Protein AF-A0A944BRZ8-F1 (afdb_monomer_lite)

Secondary structure (DSSP, 8-state):
-HHHHHHHHHHHHT--HHHHHHHHHHHHHHHHHH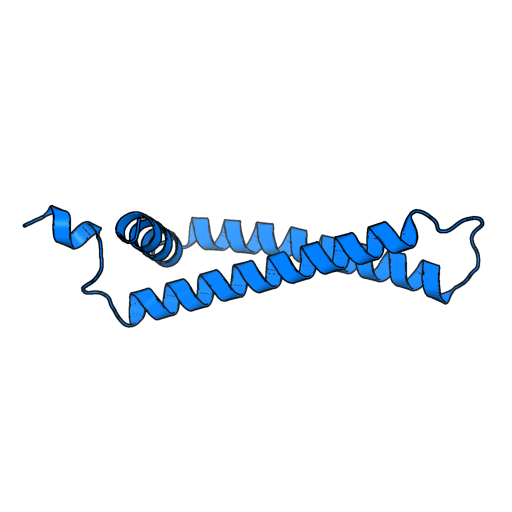HHHHHHHHHHHHH--SS--TTHHHHHHHHHHHHHHHHHHHHHHHHHHHHHHH-GGG-HHHHTT-

Foldseek 3Di:
DVLVVLQVLVCLLPDDPVRVVVVVVVLVVLQVQLVVLLVVLVCCVVVVPDPDCPVSVVSNVVSVVSNVVSVVVVVSSVVSNVVCVVCVVSPPVVVVVD

pLDDT: mean 82.57, std 12.22, range [41.5, 96.25]

Sequence (98 aa):
MITIITKIIFAIAKMSKRASAIFVSVLTVFFLGALSMILVSTLYLTNGKTGNPSYVIPLFITGLILFFLVIFSVGCTTIASNYVKKNPEKDPNQTEKK

Radius of gyration: 19.64 Å; chains: 1; bounding box: 51×26×52 Å

Structure (mmCIF, N/CA/C/O backbone):
data_AF-A0A944BRZ8-F1
#
_entry.id   AF-A0A944BRZ8-F1
#
loop_
_atom_site.group_PDB
_atom_site.id
_atom_site.type_symbol
_atom_site.label_atom_id
_atom_site.label_alt_id
_atom_site.label_comp_id
_atom_site.label_asym_id
_atom_site.label_entity_id
_atom_site.label_seq_id
_atom_site.pdbx_PDB_ins_code
_atom_site.Cartn_x
_atom_site.Cartn_y
_atom_site.Cartn_z
_atom_site.occupancy
_atom_site.B_iso_or_equiv
_atom_site.auth_seq_id
_atom_site.auth_comp_id
_atom_site.auth_asym_id
_atom_site.auth_atom_id
_atom_site.pdbx_PDB_model_num
ATOM 1 N N . MET A 1 1 ? -22.265 15.419 6.135 1.00 50.41 1 MET A N 1
ATOM 2 C CA . MET A 1 1 ? -20.939 15.062 5.572 1.00 50.41 1 MET A CA 1
ATOM 3 C C . MET A 1 1 ? -19.947 14.650 6.664 1.00 50.41 1 MET A C 1
ATOM 5 O O . MET A 1 1 ? -19.428 13.545 6.587 1.00 50.41 1 MET A O 1
ATOM 9 N N . ILE A 1 2 ? -19.761 15.460 7.720 1.00 59.78 2 ILE A N 1
ATOM 10 C CA . ILE A 1 2 ? -18.843 15.172 8.848 1.00 59.78 2 ILE A CA 1
ATOM 11 C C . ILE A 1 2 ? -19.141 13.816 9.520 1.00 59.78 2 ILE A C 1
ATOM 13 O O . ILE A 1 2 ? -18.228 13.026 9.726 1.00 59.78 2 ILE A O 1
ATOM 17 N N . THR A 1 3 ? -20.415 13.478 9.740 1.00 68.75 3 THR A N 1
ATOM 18 C CA . THR A 1 3 ? -20.841 12.232 10.409 1.00 68.75 3 THR A CA 1
ATOM 19 C C . THR A 1 3 ? -20.446 10.950 9.665 1.00 68.75 3 THR A C 1
ATOM 21 O O . THR A 1 3 ? -20.189 9.925 10.290 1.00 68.75 3 THR A O 1
ATOM 24 N N . ILE A 1 4 ? -20.376 10.991 8.328 1.00 76.75 4 ILE A N 1
ATOM 25 C CA . ILE A 1 4 ? -20.049 9.817 7.500 1.00 76.75 4 ILE A CA 1
ATOM 26 C C . ILE A 1 4 ? -18.553 9.512 7.597 1.00 76.75 4 ILE A C 1
ATOM 28 O O . ILE A 1 4 ? -18.167 8.363 7.793 1.00 76.75 4 ILE A O 1
ATOM 32 N N . ILE A 1 5 ? -17.716 10.551 7.538 1.00 77.25 5 ILE A N 1
ATOM 33 C CA . ILE A 1 5 ? -16.260 10.426 7.667 1.00 77.25 5 ILE A CA 1
ATOM 34 C C . ILE A 1 5 ? -15.907 9.846 9.043 1.00 77.25 5 ILE A C 1
ATOM 36 O O . ILE A 1 5 ? -15.110 8.914 9.133 1.00 77.25 5 ILE A O 1
ATOM 40 N N . THR A 1 6 ? -16.553 10.321 10.112 1.00 75.56 6 THR A N 1
ATOM 41 C CA . THR A 1 6 ? -16.348 9.786 11.467 1.00 75.56 6 THR A CA 1
ATOM 42 C C . THR A 1 6 ? -16.773 8.317 11.571 1.00 75.56 6 THR A C 1
ATOM 44 O O . THR A 1 6 ? -16.025 7.517 12.130 1.00 75.56 6 THR A O 1
ATOM 47 N N . LYS A 1 7 ? -17.912 7.922 10.975 1.00 77.50 7 LYS A N 1
ATOM 48 C CA . LYS A 1 7 ? -18.342 6.510 10.917 1.00 77.50 7 LYS A CA 1
ATOM 49 C C . LYS A 1 7 ? -17.302 5.624 10.213 1.00 77.50 7 LYS A C 1
ATOM 51 O O . LYS A 1 7 ? -16.983 4.555 10.728 1.00 77.50 7 LYS A O 1
ATOM 56 N N . ILE A 1 8 ? -16.718 6.082 9.103 1.00 80.56 8 ILE A N 1
ATOM 57 C CA . ILE A 1 8 ? -15.672 5.344 8.371 1.00 80.56 8 ILE A CA 1
ATOM 58 C C . ILE A 1 8 ? -14.394 5.206 9.214 1.00 80.56 8 ILE A C 1
ATOM 60 O O . ILE A 1 8 ? -13.858 4.107 9.332 1.00 80.56 8 ILE A O 1
ATOM 64 N N . ILE A 1 9 ? -13.932 6.285 9.853 1.00 80.31 9 ILE A N 1
ATOM 65 C CA . ILE A 1 9 ? -12.732 6.271 10.711 1.00 80.31 9 ILE A CA 1
ATOM 66 C C . ILE A 1 9 ? -12.891 5.273 11.866 1.00 80.31 9 ILE A C 1
ATOM 68 O O . ILE A 1 9 ? -11.995 4.466 12.118 1.00 80.31 9 ILE A O 1
ATOM 72 N N . PHE A 1 10 ? -14.043 5.291 12.544 1.00 79.19 10 PHE A N 1
ATOM 73 C CA . PHE A 1 10 ? -14.331 4.351 13.627 1.00 79.19 10 PHE A CA 1
ATOM 74 C C . PHE A 1 10 ? -14.478 2.908 13.136 1.00 79.19 10 PHE A C 1
ATOM 76 O O . PHE A 1 10 ? -14.016 1.998 13.822 1.00 79.19 10 PHE A O 1
ATOM 83 N N . ALA A 1 11 ? -15.055 2.686 11.953 1.00 79.25 11 ALA A N 1
ATOM 84 C CA . ALA A 1 11 ? -15.149 1.356 11.353 1.00 79.25 11 ALA A CA 1
ATOM 85 C C . ALA A 1 11 ? -13.765 0.772 11.015 1.00 79.25 11 ALA A C 1
ATOM 87 O O . ALA A 1 11 ? -13.506 -0.393 11.312 1.00 79.25 11 ALA A O 1
ATOM 88 N N . ILE A 1 12 ? -12.861 1.587 10.458 1.00 77.69 12 ILE A N 1
ATOM 89 C CA . ILE A 1 12 ? -11.477 1.187 10.157 1.00 77.69 12 ILE A CA 1
ATOM 90 C C . ILE A 1 12 ? -10.721 0.862 11.452 1.00 77.69 12 ILE A C 1
ATOM 92 O O . ILE A 1 12 ? -10.069 -0.175 11.544 1.00 77.69 12 ILE A O 1
ATOM 96 N N . ALA A 1 13 ? -10.835 1.708 12.478 1.00 77.50 13 ALA A N 1
ATOM 97 C CA . ALA A 1 13 ? -10.137 1.504 13.748 1.00 77.50 13 ALA A CA 1
ATOM 98 C C . ALA A 1 13 ? -10.676 0.313 14.561 1.00 77.50 13 ALA A C 1
ATOM 100 O O . ALA A 1 13 ? -9.924 -0.323 15.298 1.00 77.50 13 ALA A O 1
ATOM 101 N N . LYS A 1 14 ? -11.973 0.001 14.441 1.00 79.12 14 LYS A N 1
ATOM 102 C CA . LYS A 1 14 ? -12.618 -1.141 15.110 1.00 79.12 14 LYS A CA 1
ATOM 103 C C . LYS A 1 14 ? -12.654 -2.407 14.248 1.00 79.12 14 LYS A C 1
ATOM 105 O O . LYS A 1 14 ? -13.450 -3.307 14.523 1.00 79.12 14 LYS A O 1
ATOM 110 N N . MET A 1 15 ? -11.803 -2.511 13.224 1.00 79.88 15 MET A N 1
ATOM 111 C CA . MET A 1 15 ? -11.697 -3.742 12.440 1.00 79.88 15 MET A CA 1
ATOM 112 C C . MET A 1 15 ? -11.365 -4.942 13.336 1.00 79.88 15 MET A C 1
ATOM 114 O O . MET A 1 15 ? -10.538 -4.867 14.246 1.00 79.88 15 MET A O 1
ATOM 118 N N . SER A 1 16 ? -11.985 -6.090 13.050 1.00 83.19 16 SER A N 1
ATOM 119 C CA . SER A 1 16 ? -11.642 -7.335 13.738 1.00 83.19 16 SER A CA 1
ATOM 120 C C . SER A 1 16 ? -10.191 -7.734 13.442 1.00 83.19 16 SER A C 1
ATOM 122 O O . SER A 1 16 ? -9.673 -7.466 12.358 1.00 83.19 16 SER A O 1
ATOM 124 N N . LYS A 1 17 ? -9.538 -8.450 14.370 1.00 79.19 17 LYS A N 1
ATOM 125 C CA . LYS A 1 17 ? -8.160 -8.949 14.172 1.00 79.19 17 LYS A CA 1
ATOM 126 C C . LYS A 1 17 ? -8.013 -9.764 12.879 1.00 79.19 17 LYS A C 1
ATOM 128 O O . LYS A 1 17 ? -6.993 -9.669 12.208 1.00 79.19 17 LYS A O 1
ATOM 133 N N . ARG A 1 18 ? -9.051 -10.527 12.509 1.00 83.25 18 ARG A N 1
ATOM 134 C CA . ARG A 1 18 ? -9.097 -11.299 11.256 1.00 83.25 18 ARG A CA 1
ATOM 135 C C . ARG A 1 18 ? -9.158 -10.385 10.028 1.00 83.25 18 ARG A C 1
ATOM 137 O O . ARG A 1 18 ? -8.394 -10.589 9.095 1.00 83.25 18 ARG A O 1
ATOM 144 N N . ALA A 1 19 ? -10.019 -9.366 10.043 1.00 83.81 19 ALA A N 1
ATOM 145 C CA . ALA A 1 19 ? -10.133 -8.406 8.944 1.00 83.81 19 ALA A CA 1
ATOM 146 C C . ALA A 1 19 ? -8.855 -7.568 8.774 1.00 83.81 19 ALA A C 1
ATOM 148 O O . ALA A 1 19 ? -8.400 -7.368 7.652 1.00 83.81 19 ALA A O 1
ATOM 149 N N . SER A 1 20 ? -8.235 -7.155 9.884 1.00 85.38 20 SER A N 1
ATOM 150 C CA . SER A 1 20 ? -6.948 -6.455 9.875 1.00 85.38 20 SER A CA 1
ATOM 151 C C . SER A 1 20 ? -5.831 -7.321 9.283 1.00 85.38 20 SER A C 1
ATOM 153 O O . SER A 1 20 ? -5.084 -6.838 8.437 1.00 85.38 20 SER A O 1
ATOM 155 N N . ALA A 1 21 ? -5.758 -8.608 9.643 1.00 84.75 21 ALA A N 1
ATOM 156 C CA . ALA A 1 21 ? -4.782 -9.529 9.062 1.00 84.75 21 ALA A CA 1
ATOM 157 C C . ALA A 1 21 ? -4.962 -9.671 7.542 1.00 84.75 21 ALA A C 1
ATOM 159 O O . ALA A 1 21 ? -3.994 -9.524 6.805 1.00 84.75 21 ALA A O 1
ATOM 160 N N . ILE A 1 22 ? -6.199 -9.871 7.070 1.00 90.00 22 ILE A N 1
ATOM 161 C CA . ILE A 1 22 ? -6.505 -9.954 5.632 1.00 90.00 22 ILE A CA 1
ATOM 162 C C . ILE A 1 22 ? -6.110 -8.655 4.918 1.00 90.00 22 ILE A C 1
ATOM 164 O O . ILE A 1 22 ? -5.456 -8.706 3.880 1.00 90.00 22 ILE A O 1
ATOM 168 N N . PHE A 1 23 ? -6.458 -7.497 5.485 1.00 88.25 23 PHE A N 1
ATOM 169 C CA . PHE A 1 23 ? -6.099 -6.195 4.924 1.00 88.25 23 PHE A CA 1
ATOM 170 C C . PHE A 1 23 ? -4.582 -6.033 4.787 1.00 88.25 23 PHE A C 1
ATOM 172 O O . PHE A 1 23 ? -4.102 -5.669 3.716 1.00 88.25 23 PHE A O 1
ATOM 179 N N . VAL A 1 24 ? -3.820 -6.366 5.834 1.00 89.69 24 VAL A N 1
ATOM 180 C CA . VAL A 1 24 ? -2.351 -6.310 5.813 1.00 89.69 24 VAL A CA 1
ATOM 181 C C . VAL A 1 24 ? -1.771 -7.298 4.800 1.00 89.69 24 VAL A C 1
ATOM 183 O O . VAL A 1 24 ? -0.853 -6.934 4.066 1.00 89.69 24 VAL A O 1
ATOM 186 N N . SER A 1 25 ? -2.309 -8.516 4.697 1.00 91.62 25 SER A N 1
ATOM 187 C CA . SER A 1 25 ? -1.870 -9.495 3.694 1.00 91.62 25 SER A CA 1
ATOM 188 C C . SER A 1 25 ? -2.085 -8.981 2.270 1.00 91.62 25 SER A C 1
ATOM 190 O O . SER A 1 25 ? -1.162 -9.035 1.460 1.00 91.62 25 SER A O 1
ATOM 192 N N . VAL A 1 26 ? -3.260 -8.419 1.978 1.00 92.31 26 VAL A N 1
ATOM 193 C CA . VAL A 1 26 ? -3.560 -7.805 0.676 1.00 92.31 26 VAL A CA 1
ATOM 194 C C . VAL A 1 26 ? -2.608 -6.638 0.398 1.00 92.31 26 VAL A C 1
ATOM 196 O O . VAL A 1 26 ? -2.003 -6.583 -0.672 1.00 92.31 26 VAL A O 1
ATOM 199 N N . LEU A 1 27 ? -2.398 -5.751 1.375 1.00 92.12 27 LEU A N 1
ATOM 200 C CA . LEU A 1 27 ? -1.449 -4.641 1.256 1.00 92.12 27 LEU A CA 1
ATOM 201 C C . LEU A 1 27 ? -0.021 -5.120 0.975 1.00 92.12 27 LEU A C 1
ATOM 203 O O . LEU A 1 27 ? 0.685 -4.507 0.181 1.00 92.12 27 LEU A O 1
ATOM 207 N N . THR A 1 28 ? 0.394 -6.221 1.600 1.00 92.81 28 THR A N 1
ATOM 208 C CA . THR A 1 28 ? 1.727 -6.809 1.415 1.00 92.81 28 THR A CA 1
ATOM 209 C C . THR A 1 28 ? 1.917 -7.319 -0.011 1.00 92.81 28 THR A C 1
ATOM 211 O O . THR A 1 28 ? 2.969 -7.097 -0.606 1.00 92.81 28 THR A O 1
ATOM 214 N N . VAL A 1 29 ? 0.895 -7.949 -0.597 1.00 94.31 29 VAL A N 1
ATOM 215 C CA . VAL A 1 29 ? 0.935 -8.385 -2.002 1.00 94.31 29 VAL A CA 1
ATOM 216 C C . VAL A 1 29 ? 1.082 -7.183 -2.936 1.00 94.31 29 VAL A C 1
ATOM 218 O O . VAL A 1 29 ? 1.943 -7.194 -3.815 1.00 94.31 29 VAL A O 1
ATOM 221 N N . PHE A 1 30 ? 0.310 -6.115 -2.713 1.00 94.06 30 PHE A N 1
ATOM 222 C CA . PHE A 1 30 ? 0.441 -4.876 -3.487 1.00 94.06 30 PHE A CA 1
ATOM 223 C C . PHE A 1 30 ? 1.813 -4.218 -3.310 1.00 94.06 30 PHE A C 1
ATOM 225 O O . PHE A 1 30 ? 2.410 -3.774 -4.287 1.00 94.06 30 PHE A O 1
ATOM 232 N N . PHE A 1 31 ? 2.350 -4.208 -2.090 1.00 93.69 31 PHE A N 1
ATOM 233 C CA . PHE A 1 31 ? 3.679 -3.682 -1.791 1.00 93.69 31 PHE A CA 1
ATOM 234 C C . PHE A 1 31 ? 4.781 -4.423 -2.557 1.00 93.69 31 PHE A C 1
ATOM 236 O O . PHE A 1 31 ? 5.606 -3.799 -3.223 1.00 93.69 31 PHE A O 1
ATOM 243 N N . LEU A 1 32 ? 4.771 -5.756 -2.506 1.00 96.25 32 LEU A N 1
ATOM 244 C CA . LEU A 1 32 ? 5.735 -6.589 -3.228 1.00 96.25 32 LEU A CA 1
ATOM 245 C C . LEU A 1 32 ? 5.583 -6.448 -4.746 1.00 96.25 32 LEU A C 1
ATOM 247 O O . LEU A 1 32 ? 6.587 -6.398 -5.458 1.00 96.25 32 LEU A O 1
ATOM 251 N N . GLY A 1 33 ? 4.349 -6.332 -5.242 1.00 94.25 33 GLY A N 1
ATOM 252 C CA . GLY A 1 33 ? 4.068 -6.061 -6.651 1.00 94.25 33 GLY A CA 1
ATOM 253 C C . GLY A 1 33 ? 4.625 -4.710 -7.106 1.00 94.25 33 GLY A C 1
ATOM 254 O O . GLY A 1 33 ? 5.328 -4.652 -8.114 1.00 94.25 33 GLY A O 1
ATOM 255 N N . ALA A 1 34 ? 4.394 -3.644 -6.333 1.00 93.75 34 ALA A N 1
ATOM 256 C CA . ALA A 1 34 ? 4.952 -2.318 -6.598 1.00 93.75 34 ALA A CA 1
ATOM 257 C C . ALA A 1 34 ? 6.482 -2.335 -6.625 1.00 93.75 34 ALA A C 1
ATOM 259 O O . ALA A 1 34 ? 7.084 -1.834 -7.574 1.00 93.75 34 ALA A O 1
ATOM 260 N N . LEU A 1 35 ? 7.112 -2.948 -5.618 1.00 95.06 35 LEU A N 1
ATOM 261 C CA . LEU A 1 35 ? 8.568 -3.077 -5.563 1.00 95.06 35 LEU A CA 1
ATOM 262 C C . LEU A 1 35 ? 9.114 -3.853 -6.759 1.00 95.06 35 LEU A C 1
ATOM 264 O O . LEU A 1 35 ? 10.122 -3.452 -7.332 1.00 95.06 35 LEU A O 1
ATOM 268 N N . SER A 1 36 ? 8.434 -4.925 -7.165 1.00 94.88 36 SER A N 1
ATOM 269 C CA . SER A 1 36 ? 8.829 -5.725 -8.325 1.00 94.88 36 SER A CA 1
ATOM 270 C C . SER A 1 36 ? 8.741 -4.913 -9.620 1.00 94.88 36 SER A C 1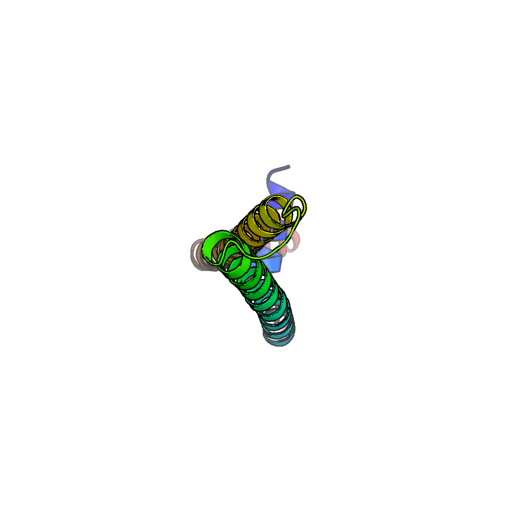
ATOM 272 O O . SER A 1 36 ? 9.681 -4.933 -10.409 1.00 94.88 36 SER A O 1
ATOM 274 N N . MET A 1 37 ? 7.667 -4.139 -9.820 1.00 93.38 37 MET A N 1
ATOM 275 C CA . MET A 1 37 ? 7.531 -3.235 -10.973 1.00 93.38 37 MET A CA 1
ATOM 276 C C . MET A 1 37 ? 8.630 -2.168 -10.994 1.00 93.38 37 MET A C 1
ATOM 278 O O . MET A 1 37 ? 9.269 -1.968 -12.025 1.00 93.38 37 MET A O 1
ATOM 282 N N . ILE A 1 38 ? 8.893 -1.526 -9.851 1.00 93.94 38 ILE A N 1
ATOM 283 C CA . ILE A 1 38 ? 9.958 -0.524 -9.708 1.00 93.94 38 ILE A CA 1
ATOM 284 C C . ILE A 1 38 ? 11.319 -1.148 -10.029 1.00 93.94 38 ILE A C 1
ATOM 286 O O . ILE A 1 38 ? 12.085 -0.577 -10.806 1.00 93.94 38 ILE A O 1
ATOM 290 N N . LEU A 1 39 ? 11.619 -2.319 -9.463 1.00 92.62 39 LEU A N 1
ATOM 291 C CA . LEU A 1 39 ? 12.900 -2.997 -9.637 1.00 92.62 39 LEU A CA 1
ATOM 292 C C . LEU A 1 39 ? 13.122 -3.400 -11.095 1.00 92.62 3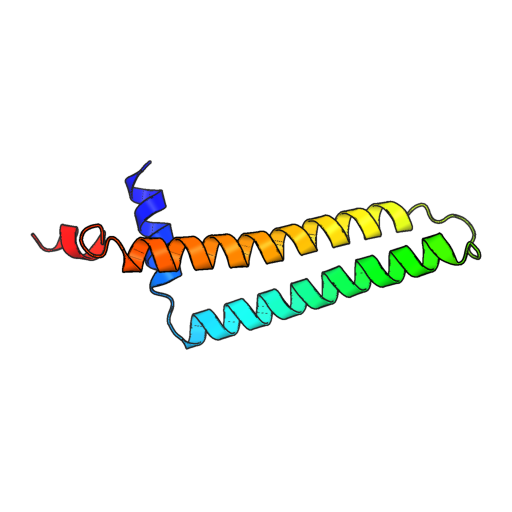9 LEU A C 1
ATOM 294 O O . LEU A 1 39 ? 14.163 -3.076 -11.661 1.00 92.62 39 LEU A O 1
ATOM 298 N N . VAL A 1 40 ? 12.133 -4.049 -11.716 1.00 90.00 40 VAL A N 1
ATOM 299 C CA . VAL A 1 40 ? 12.193 -4.453 -13.126 1.00 90.00 40 VAL A CA 1
ATOM 300 C C . VAL A 1 40 ? 12.391 -3.226 -14.010 1.00 90.00 40 VAL A C 1
ATOM 302 O O . VAL A 1 40 ? 13.339 -3.195 -14.793 1.00 90.00 40 VAL A O 1
ATOM 305 N N . SER A 1 41 ? 11.583 -2.176 -13.838 1.00 89.44 41 SER A N 1
ATOM 306 C CA . SER A 1 41 ? 11.759 -0.942 -14.605 1.00 89.44 41 SER A CA 1
ATOM 307 C C . SER A 1 41 ? 13.139 -0.323 -14.426 1.00 89.44 41 SER A C 1
ATOM 309 O O . SER A 1 41 ? 13.755 0.095 -15.402 1.00 89.44 41 SER A O 1
ATOM 311 N N . THR A 1 42 ? 13.643 -0.282 -13.194 1.00 88.31 42 THR A N 1
ATOM 312 C CA . THR A 1 42 ? 14.962 0.285 -12.894 1.00 88.31 42 THR A CA 1
ATOM 313 C C . THR A 1 42 ? 16.066 -0.516 -13.579 1.00 88.31 42 THR A C 1
ATOM 315 O O . THR A 1 42 ? 16.927 0.069 -14.229 1.00 88.31 42 THR A O 1
ATOM 318 N N . LEU A 1 43 ? 16.008 -1.850 -13.530 1.00 88.62 43 LEU A N 1
ATOM 319 C CA . LEU A 1 43 ? 16.973 -2.717 -14.212 1.00 88.62 43 LEU A CA 1
ATOM 320 C C . LEU A 1 43 ? 16.988 -2.486 -15.728 1.00 88.62 43 LEU A C 1
ATOM 322 O O . LEU A 1 43 ? 18.070 -2.443 -16.318 1.00 88.62 43 LEU A O 1
ATOM 326 N N . TYR A 1 44 ? 15.819 -2.301 -16.348 1.00 87.06 44 TYR A N 1
ATOM 327 C CA . TYR A 1 44 ? 15.710 -1.983 -17.775 1.00 87.06 44 TYR A CA 1
ATOM 328 C C . TYR A 1 44 ? 16.220 -0.572 -18.112 1.00 87.06 44 TYR A C 1
ATOM 330 O O . TYR A 1 44 ? 16.877 -0.400 -19.139 1.00 87.06 44 TYR A O 1
ATOM 338 N N . LEU A 1 45 ? 15.980 0.423 -17.249 1.00 83.31 45 LEU A N 1
ATOM 339 C CA . LEU A 1 45 ? 16.501 1.786 -17.421 1.00 83.31 45 LEU A CA 1
ATOM 340 C C . LEU A 1 45 ? 18.029 1.847 -17.274 1.00 83.31 45 LEU A C 1
ATOM 342 O O . LEU A 1 45 ? 18.680 2.581 -18.012 1.00 83.31 45 LEU A O 1
ATOM 346 N N . THR A 1 46 ? 18.611 1.076 -16.351 1.00 82.94 46 THR A N 1
ATOM 347 C CA . THR A 1 46 ? 20.056 1.104 -16.072 1.00 82.94 46 THR A CA 1
ATOM 348 C C . THR A 1 46 ? 20.877 0.284 -17.069 1.00 82.94 46 THR A C 1
ATOM 350 O O . THR A 1 46 ? 21.983 0.688 -17.417 1.00 82.94 46 THR A O 1
ATOM 353 N N . ASN A 1 47 ? 20.370 -0.858 -17.551 1.00 78.50 47 ASN A N 1
ATOM 354 C CA . ASN A 1 47 ? 21.161 -1.755 -18.405 1.00 78.50 47 ASN A CA 1
ATOM 355 C C . ASN A 1 47 ? 21.138 -1.403 -19.901 1.00 78.50 47 ASN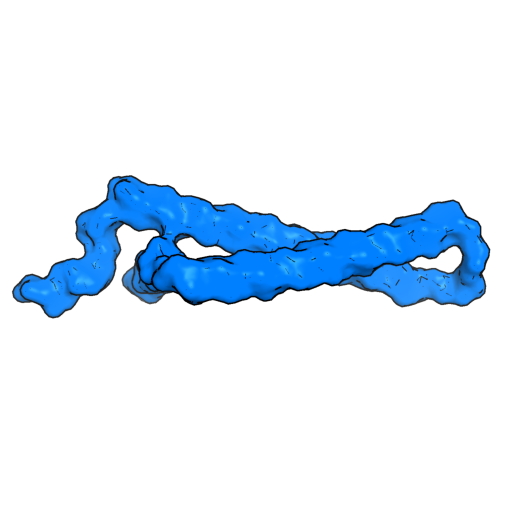 A C 1
ATOM 357 O O . ASN A 1 47 ? 21.905 -1.999 -20.654 1.00 78.50 47 ASN A O 1
ATOM 361 N N . GLY A 1 48 ? 20.283 -0.478 -20.356 1.00 62.69 48 GLY A N 1
ATOM 362 C CA . GLY A 1 48 ? 20.315 0.118 -21.706 1.00 62.69 48 GLY A CA 1
ATOM 363 C C . GLY A 1 48 ? 20.173 -0.841 -22.905 1.00 62.69 48 GLY A C 1
ATOM 364 O O . GLY A 1 48 ? 20.195 -0.398 -24.051 1.00 62.69 48 GLY A O 1
ATOM 365 N N . LYS A 1 49 ? 20.025 -2.151 -22.676 1.00 61.34 49 LYS A N 1
ATOM 366 C CA . LYS A 1 49 ? 20.065 -3.210 -23.693 1.00 61.34 49 LYS A CA 1
ATOM 367 C C . LYS A 1 49 ? 18.679 -3.768 -23.998 1.00 61.34 49 LYS A C 1
ATOM 369 O O . LYS A 1 49 ? 18.457 -4.960 -23.846 1.00 61.34 49 LYS A O 1
ATOM 374 N N . THR A 1 50 ? 17.749 -2.944 -24.463 1.00 57.91 50 THR A N 1
ATOM 375 C CA . THR A 1 50 ? 16.538 -3.461 -25.124 1.00 57.91 50 THR A CA 1
ATOM 376 C C . THR A 1 50 ? 15.935 -2.405 -26.033 1.00 57.91 50 THR A C 1
ATOM 378 O O . THR A 1 50 ? 15.667 -1.284 -25.603 1.00 57.91 50 THR A O 1
ATOM 381 N N . GLY A 1 51 ? 15.723 -2.783 -27.294 1.00 58.41 51 GLY A N 1
ATOM 382 C CA . GLY A 1 51 ? 15.038 -1.974 -28.292 1.00 58.41 51 GLY A CA 1
ATOM 383 C C . GLY A 1 51 ? 13.658 -1.546 -27.795 1.00 58.41 51 GLY A C 1
ATOM 384 O O . GLY A 1 51 ? 12.811 -2.378 -27.497 1.00 58.41 51 GLY A O 1
ATOM 385 N N . ASN A 1 52 ? 13.485 -0.229 -27.716 1.00 65.38 52 ASN A N 1
ATOM 386 C CA . ASN A 1 52 ? 12.282 0.525 -27.368 1.00 65.38 52 ASN A CA 1
ATOM 387 C C . ASN A 1 52 ? 11.669 0.270 -25.961 1.00 65.38 52 ASN A C 1
ATOM 389 O O . ASN A 1 52 ? 10.772 -0.559 -25.802 1.00 65.38 52 ASN A O 1
ATOM 393 N N . PRO A 1 53 ? 12.077 1.043 -24.931 1.00 67.25 53 PRO A N 1
ATOM 394 C CA . PRO A 1 53 ? 11.615 0.903 -23.549 1.00 67.25 53 PRO A CA 1
ATOM 395 C C . PRO A 1 53 ? 10.348 1.730 -23.258 1.00 67.25 53 PRO A C 1
ATOM 397 O O . PRO A 1 53 ? 10.175 2.239 -22.151 1.00 67.25 53 PRO A O 1
ATOM 400 N N . SER A 1 54 ? 9.450 1.913 -24.230 1.00 77.00 54 SER A N 1
ATOM 401 C CA . SER A 1 54 ? 8.313 2.844 -24.091 1.00 77.00 54 SER A CA 1
ATOM 402 C C . SER A 1 54 ? 7.360 2.461 -22.948 1.00 77.00 54 SER A C 1
ATOM 404 O O . SER A 1 54 ? 6.715 3.330 -22.370 1.00 77.00 54 SER A O 1
ATOM 406 N N . TYR A 1 55 ? 7.312 1.178 -22.572 1.00 82.19 55 TYR A N 1
ATOM 407 C CA . TYR A 1 55 ? 6.524 0.675 -21.441 1.00 82.19 55 TYR A CA 1
ATOM 408 C C . TYR A 1 55 ? 7.237 0.796 -20.083 1.00 82.19 55 TYR A C 1
ATOM 410 O O . TYR A 1 55 ? 6.584 0.737 -19.044 1.00 82.19 55 TYR A O 1
ATOM 418 N N . VAL A 1 56 ? 8.559 0.990 -20.065 1.00 86.94 56 VAL A N 1
ATOM 419 C CA . VAL A 1 56 ? 9.381 0.936 -18.845 1.00 86.94 56 VAL A CA 1
ATOM 420 C C . VAL A 1 56 ? 9.110 2.131 -17.930 1.00 86.94 56 VAL A C 1
ATOM 422 O O . VAL A 1 56 ? 8.991 1.961 -16.714 1.00 86.94 56 VAL A O 1
ATOM 425 N N . ILE A 1 57 ? 8.966 3.328 -18.511 1.00 87.88 57 ILE A N 1
ATOM 426 C CA . ILE A 1 57 ? 8.655 4.561 -17.772 1.00 87.88 57 ILE A CA 1
ATOM 427 C C . ILE A 1 57 ? 7.232 4.508 -17.182 1.00 87.88 57 ILE A C 1
ATOM 429 O O . ILE A 1 57 ? 7.099 4.709 -15.974 1.00 87.88 57 ILE A O 1
ATOM 433 N N . PRO A 1 58 ? 6.169 4.178 -17.950 1.00 90.81 58 PRO A N 1
ATOM 434 C CA . PRO A 1 58 ? 4.838 3.969 -17.381 1.00 90.81 58 PRO A CA 1
ATOM 435 C C . PRO A 1 58 ? 4.803 2.906 -16.278 1.00 90.81 58 PRO A C 1
ATOM 437 O O . PRO A 1 58 ? 4.147 3.115 -15.257 1.00 90.81 58 PRO A O 1
ATOM 440 N N . LEU A 1 59 ? 5.525 1.791 -16.445 1.00 90.81 59 LEU A N 1
ATOM 441 C CA . LEU A 1 59 ? 5.605 0.727 -15.437 1.00 90.81 59 LEU A CA 1
ATOM 442 C C . LEU A 1 59 ? 6.263 1.231 -14.141 1.00 90.81 59 LEU A C 1
ATOM 444 O O . LEU A 1 59 ? 5.765 0.954 -13.050 1.00 90.81 59 LEU A O 1
ATOM 448 N N . PHE A 1 60 ? 7.316 2.046 -14.256 1.00 92.38 60 PHE A N 1
ATOM 449 C CA . PHE A 1 60 ? 7.993 2.660 -13.113 1.00 92.38 60 PHE A CA 1
ATOM 450 C C . PHE A 1 60 ? 7.073 3.625 -12.359 1.00 92.38 60 PHE A C 1
ATOM 452 O O . PHE A 1 60 ? 6.933 3.529 -11.140 1.00 92.38 60 PHE A O 1
ATOM 459 N N . ILE A 1 61 ? 6.402 4.523 -13.088 1.00 93.06 61 ILE A N 1
ATOM 460 C CA . ILE A 1 61 ? 5.457 5.490 -12.514 1.00 93.06 61 ILE A CA 1
ATOM 461 C C . ILE A 1 61 ? 4.299 4.757 -11.829 1.00 93.06 61 ILE A C 1
ATOM 463 O O . ILE A 1 61 ? 3.937 5.095 -10.705 1.00 93.06 61 ILE A O 1
ATOM 467 N N . THR A 1 62 ? 3.751 3.723 -12.470 1.00 94.00 62 THR A N 1
ATOM 468 C CA . THR A 1 62 ? 2.667 2.908 -11.900 1.00 94.00 62 THR A CA 1
ATOM 469 C C . THR A 1 62 ? 3.115 2.222 -10.613 1.00 94.00 62 THR A C 1
ATOM 471 O O . THR A 1 62 ? 2.403 2.281 -9.610 1.00 94.00 62 THR A O 1
ATOM 474 N N . GLY A 1 63 ? 4.3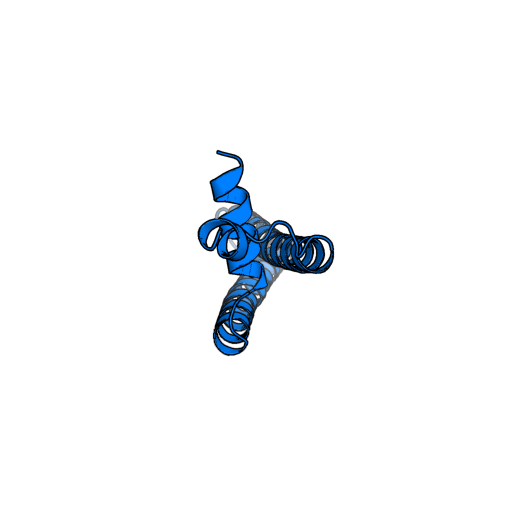16 1.636 -10.607 1.00 93.12 63 GLY A N 1
ATOM 475 C CA . GLY A 1 63 ? 4.911 1.037 -9.414 1.00 93.12 63 GLY A CA 1
ATOM 476 C C . GLY A 1 63 ? 5.072 2.046 -8.274 1.00 93.12 63 GLY A C 1
ATOM 477 O O . GLY A 1 63 ? 4.681 1.754 -7.145 1.00 93.12 63 GLY A O 1
ATOM 478 N N . LEU A 1 64 ? 5.559 3.258 -8.565 1.00 94.19 64 LEU A N 1
ATOM 479 C CA . LEU A 1 64 ? 5.676 4.334 -7.574 1.00 94.19 64 LEU A CA 1
ATOM 480 C C . LEU A 1 64 ? 4.316 4.776 -7.024 1.00 94.19 64 LEU A C 1
ATOM 482 O O . LEU A 1 64 ? 4.164 4.883 -5.809 1.00 94.19 64 LEU A O 1
ATOM 486 N N . ILE A 1 65 ? 3.318 5.004 -7.882 1.00 95.69 65 ILE A N 1
ATOM 487 C CA . ILE A 1 65 ? 1.964 5.386 -7.448 1.00 95.69 65 ILE A CA 1
ATOM 488 C C . ILE A 1 65 ? 1.390 4.313 -6.522 1.00 95.69 65 ILE A C 1
ATOM 490 O O . ILE A 1 65 ? 0.877 4.628 -5.448 1.00 95.69 65 ILE A O 1
ATOM 494 N N . LEU A 1 66 ? 1.510 3.043 -6.907 1.00 94.06 66 LEU A N 1
ATOM 495 C CA . LEU A 1 66 ? 0.985 1.929 -6.126 1.00 94.06 66 LEU A CA 1
ATOM 496 C C . LEU A 1 66 ? 1.712 1.795 -4.777 1.00 94.06 66 LEU A C 1
ATOM 498 O O . LEU A 1 66 ? 1.067 1.587 -3.750 1.00 94.06 66 LEU A O 1
ATOM 502 N N . PHE A 1 67 ? 3.028 2.018 -4.753 1.00 94.25 67 PHE A N 1
ATOM 503 C CA . PHE A 1 67 ? 3.821 2.084 -3.524 1.00 94.25 67 PHE A CA 1
ATOM 504 C C . PHE A 1 67 ? 3.354 3.213 -2.591 1.00 94.25 67 PHE A C 1
ATOM 506 O O . PHE A 1 67 ? 3.122 2.983 -1.401 1.00 94.25 67 PHE A O 1
ATOM 513 N N . PHE A 1 68 ? 3.140 4.418 -3.128 1.00 94.50 68 PHE A N 1
ATOM 514 C CA . PHE A 1 68 ? 2.614 5.547 -2.359 1.00 94.50 68 PHE A CA 1
ATOM 515 C C . PHE A 1 68 ? 1.206 5.278 -1.822 1.00 94.50 68 PHE A C 1
ATOM 517 O O . PHE A 1 68 ? 0.936 5.604 -0.668 1.00 94.50 68 PHE A O 1
ATOM 524 N N . LEU A 1 69 ? 0.325 4.644 -2.601 1.00 94.38 69 LEU A N 1
ATOM 525 C CA . LEU A 1 69 ? -1.021 4.270 -2.150 1.00 94.38 69 LEU A CA 1
ATOM 526 C C . LEU A 1 69 ? -0.992 3.259 -0.999 1.00 94.38 69 LEU A C 1
ATOM 528 O O . LEU A 1 69 ? -1.791 3.373 -0.065 1.00 94.38 69 LEU A O 1
ATOM 532 N N . VAL A 1 70 ? -0.061 2.301 -1.026 1.00 93.94 70 VAL A N 1
ATOM 533 C CA . VAL A 1 70 ? 0.145 1.358 0.083 1.00 93.94 70 VAL A CA 1
ATOM 534 C C . VAL A 1 70 ? 0.579 2.104 1.344 1.00 93.94 70 VAL A C 1
ATOM 536 O O . VAL A 1 70 ? -0.060 1.953 2.387 1.00 93.94 70 VAL A O 1
ATOM 539 N N . ILE A 1 71 ? 1.608 2.955 1.255 1.00 92.69 71 ILE A N 1
ATOM 540 C CA . ILE A 1 71 ? 2.090 3.747 2.400 1.00 92.69 71 ILE A CA 1
ATOM 541 C C . ILE A 1 71 ? 0.984 4.655 2.940 1.00 92.69 71 ILE A C 1
ATOM 543 O O . ILE A 1 71 ? 0.767 4.718 4.151 1.00 92.69 71 ILE A O 1
ATOM 547 N N . PHE A 1 72 ? 0.254 5.323 2.049 1.00 93.12 72 PHE A N 1
ATOM 548 C CA . PHE A 1 72 ? -0.862 6.185 2.411 1.00 93.12 72 PHE A CA 1
ATOM 549 C C . PHE A 1 72 ? -1.960 5.407 3.143 1.00 93.12 72 PHE A C 1
ATOM 551 O O . PHE A 1 72 ? -2.436 5.852 4.184 1.00 93.12 72 PHE A O 1
ATOM 558 N N . SER A 1 73 ? -2.302 4.206 2.669 1.00 91.31 73 SER A N 1
ATOM 559 C CA . SER A 1 73 ? -3.297 3.338 3.312 1.00 91.31 73 SER A CA 1
ATOM 560 C C . SER A 1 73 ? -2.877 2.927 4.725 1.00 91.31 73 SER A C 1
ATOM 562 O O . SER A 1 73 ? -3.695 2.976 5.651 1.00 91.31 73 SER A O 1
ATOM 564 N N . VAL A 1 74 ? -1.600 2.578 4.925 1.00 90.75 74 VAL A N 1
ATOM 565 C CA . VAL A 1 74 ? -1.050 2.309 6.265 1.00 90.75 74 VAL A CA 1
ATOM 566 C C . VAL A 1 74 ? -1.145 3.562 7.137 1.00 90.75 74 VAL A C 1
ATOM 568 O O . VAL A 1 74 ? -1.689 3.495 8.239 1.00 90.75 74 VAL A O 1
ATOM 571 N N . GLY A 1 75 ? -0.705 4.715 6.626 1.00 89.56 75 GLY A N 1
ATOM 572 C CA . GLY A 1 75 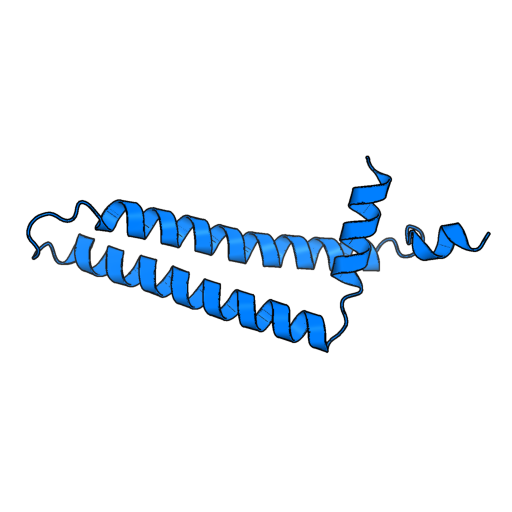? -0.745 5.992 7.339 1.00 89.56 75 GLY A CA 1
ATOM 573 C C . GLY A 1 75 ? -2.156 6.389 7.780 1.00 89.56 75 GLY A C 1
ATOM 574 O O . GLY A 1 75 ? -2.374 6.686 8.955 1.00 89.56 75 GLY A O 1
ATOM 575 N N . CYS A 1 76 ? -3.139 6.319 6.880 1.00 89.50 76 CYS A N 1
ATOM 576 C CA . CYS A 1 76 ? -4.545 6.571 7.197 1.00 89.50 76 CYS A CA 1
ATOM 577 C C . CYS A 1 76 ? -5.070 5.618 8.274 1.00 89.50 76 CYS A C 1
ATOM 579 O O . CYS A 1 76 ? -5.764 6.059 9.189 1.00 89.50 76 CYS A O 1
ATOM 581 N N . THR A 1 77 ? -4.710 4.335 8.209 1.00 88.12 77 THR A N 1
ATOM 582 C CA . THR A 1 77 ? -5.127 3.330 9.200 1.00 88.12 77 THR A CA 1
ATOM 583 C C . THR A 1 77 ? -4.529 3.621 10.581 1.00 88.12 77 THR A C 1
ATOM 585 O O . THR A 1 77 ? -5.227 3.533 11.597 1.00 88.12 77 THR A O 1
ATOM 588 N N . THR A 1 78 ? -3.258 4.032 10.638 1.00 87.00 78 THR A N 1
ATOM 589 C CA . THR A 1 78 ? -2.590 4.441 11.881 1.00 87.00 78 THR A CA 1
ATOM 590 C C . THR A 1 78 ? -3.209 5.710 12.463 1.00 87.00 78 THR A C 1
ATOM 592 O O . THR A 1 78 ? -3.510 5.751 13.658 1.00 87.00 78 THR A O 1
ATOM 595 N N . ILE A 1 79 ? -3.448 6.731 11.634 1.00 87.69 79 ILE A N 1
ATOM 596 C CA . ILE A 1 79 ? -4.091 7.981 12.061 1.00 87.69 79 ILE A CA 1
ATOM 597 C C . ILE A 1 79 ? -5.502 7.695 12.580 1.00 87.69 79 ILE A C 1
ATOM 599 O O . ILE A 1 79 ? -5.852 8.172 13.658 1.00 87.69 79 ILE A O 1
ATOM 603 N N . ALA A 1 80 ? -6.287 6.879 11.870 1.00 85.12 80 ALA A N 1
ATOM 604 C CA . ALA A 1 80 ? -7.628 6.481 12.292 1.00 85.12 80 ALA A CA 1
ATOM 605 C C . ALA A 1 80 ? -7.607 5.749 13.643 1.00 85.12 80 ALA A C 1
ATOM 607 O O . ALA A 1 80 ? -8.365 6.100 14.549 1.00 85.12 80 ALA A O 1
ATOM 608 N N . SER A 1 81 ? -6.688 4.795 13.819 1.00 84.12 81 SER A N 1
ATOM 609 C CA . SER A 1 81 ? -6.530 4.059 15.080 1.00 84.12 81 SER A CA 1
ATOM 610 C C . SER A 1 81 ? -6.151 4.979 16.244 1.00 84.12 81 SER A C 1
ATOM 612 O O . SER A 1 81 ? -6.743 4.898 17.323 1.00 84.12 81 SER A O 1
ATOM 614 N N . ASN A 1 82 ? -5.213 5.905 16.028 1.00 87.94 82 ASN A N 1
ATOM 615 C CA . ASN A 1 82 ? -4.808 6.878 17.043 1.00 87.94 82 ASN A CA 1
ATOM 616 C C . ASN A 1 82 ? -5.922 7.883 17.364 1.00 87.94 82 ASN A C 1
ATOM 618 O O . ASN A 1 82 ? -6.121 8.225 18.530 1.00 87.94 82 ASN A O 1
ATOM 622 N N . TYR A 1 83 ? -6.667 8.336 16.354 1.00 84.56 83 TYR A N 1
ATOM 623 C CA . TYR A 1 83 ? -7.791 9.252 16.530 1.00 84.56 83 TYR A CA 1
ATOM 624 C C . TYR A 1 83 ? -8.875 8.645 17.424 1.00 84.56 83 TYR A C 1
ATOM 626 O O . TYR A 1 83 ? -9.306 9.292 18.382 1.00 84.56 83 TYR A O 1
ATOM 634 N N . VAL A 1 84 ? -9.260 7.393 17.153 1.00 84.12 84 VAL A N 1
ATOM 635 C CA . VAL A 1 84 ? -10.276 6.658 17.923 1.00 84.12 84 VAL A CA 1
ATOM 636 C C . VAL A 1 84 ? -9.801 6.358 19.340 1.00 84.12 84 VAL A C 1
ATOM 638 O O . VAL A 1 84 ? -10.575 6.502 20.282 1.00 84.12 84 VAL A O 1
ATOM 641 N N . LYS A 1 85 ? -8.517 6.026 19.522 1.00 81.38 85 LYS A N 1
ATOM 642 C CA . LYS A 1 85 ? -7.931 5.839 20.857 1.00 81.38 85 LYS A CA 1
ATOM 643 C C . LYS A 1 85 ? -7.934 7.131 21.686 1.00 81.38 85 LYS A C 1
ATOM 645 O O . LYS A 1 85 ? -8.076 7.063 22.902 1.00 81.38 85 LYS A O 1
ATOM 650 N N . LYS A 1 86 ? -7.765 8.293 21.043 1.00 84.06 86 LYS A N 1
ATOM 651 C CA . LYS A 1 86 ? -7.717 9.607 21.708 1.00 84.06 86 LYS A CA 1
ATOM 652 C C . LYS A 1 86 ? -9.098 10.233 21.945 1.00 84.06 86 LYS A C 1
ATOM 654 O O . LYS A 1 86 ? -9.210 11.055 22.844 1.00 84.06 86 LYS A O 1
ATOM 659 N N . ASN A 1 87 ? -10.114 9.878 21.155 1.00 83.50 87 ASN A N 1
ATOM 660 C CA . ASN A 1 87 ? -11.465 10.453 21.244 1.00 83.50 87 ASN A CA 1
ATOM 661 C C . ASN A 1 87 ? -12.551 9.354 21.302 1.00 83.50 87 ASN A C 1
ATOM 663 O O . ASN A 1 87 ? -13.397 9.290 20.402 1.00 83.50 87 ASN A O 1
ATOM 667 N N . PRO A 1 88 ? -12.536 8.449 22.297 1.00 77.75 88 PRO A N 1
ATOM 668 C CA . PRO A 1 88 ? -13.517 7.365 22.395 1.00 77.75 88 PRO A CA 1
ATOM 669 C C . PRO A 1 88 ? -14.970 7.857 22.523 1.00 77.75 88 PRO A C 1
ATOM 671 O O . PRO A 1 88 ? -15.888 7.174 22.075 1.00 77.75 88 PRO A O 1
ATOM 674 N N . GLU A 1 89 ? -15.188 9.050 23.076 1.00 79.00 89 GLU A N 1
ATOM 675 C CA . GLU A 1 89 ? -16.497 9.687 23.276 1.00 79.00 89 GLU A CA 1
ATOM 676 C C . GLU A 1 89 ? -17.191 10.123 21.978 1.00 79.00 89 GLU A C 1
ATOM 678 O O . GLU A 1 89 ? -18.394 10.379 21.969 1.00 79.00 89 GLU A O 1
ATOM 683 N N . LYS A 1 90 ? -16.449 10.193 20.867 1.00 77.75 90 LYS A N 1
ATOM 684 C CA . LYS A 1 90 ? -16.984 10.542 19.541 1.00 77.75 90 LYS A CA 1
ATOM 685 C C . LYS A 1 90 ? -17.464 9.321 18.756 1.00 77.75 90 LYS A C 1
ATOM 687 O O . LYS A 1 90 ? -17.697 9.437 17.554 1.00 77.75 90 LYS A O 1
ATOM 692 N N . ASP A 1 91 ? -17.581 8.162 19.408 1.00 75.38 91 ASP A N 1
ATOM 693 C CA . ASP A 1 91 ? -18.059 6.933 18.782 1.00 75.38 91 ASP A CA 1
ATOM 694 C C . ASP A 1 91 ? -19.527 7.079 18.350 1.00 75.38 91 ASP A C 1
ATOM 696 O O . ASP A 1 91 ? -20.417 7.146 19.204 1.00 75.38 91 ASP A O 1
ATOM 700 N N . PRO A 1 92 ? -19.813 7.065 17.036 1.00 69.75 92 PRO A N 1
ATOM 701 C CA . PRO A 1 92 ? -21.177 7.203 16.541 1.00 69.75 92 PRO A CA 1
ATOM 702 C C . PRO A 1 92 ? -22.103 6.061 16.993 1.00 69.75 92 PRO A C 1
ATOM 704 O O . PRO A 1 92 ? -23.316 6.245 17.001 1.00 69.75 92 PRO A O 1
ATOM 707 N N . ASN A 1 93 ? -21.567 4.906 17.414 1.00 68.56 93 ASN A N 1
ATOM 708 C CA . ASN A 1 93 ? -22.378 3.798 17.938 1.00 68.56 93 ASN A CA 1
ATOM 709 C C . ASN A 1 93 ? -22.823 4.000 19.398 1.00 68.56 93 ASN A C 1
ATOM 711 O O . ASN A 1 93 ? -23.687 3.267 19.876 1.00 68.56 93 ASN A O 1
ATOM 715 N N . GLN A 1 94 ? -22.232 4.952 20.130 1.00 61.94 94 GLN A N 1
ATOM 716 C CA . GLN A 1 94 ? -22.685 5.303 21.481 1.00 61.94 94 GLN A CA 1
ATOM 717 C C . GLN A 1 94 ? -23.789 6.366 21.463 1.00 61.94 94 GLN A C 1
ATOM 719 O O . GLN A 1 94 ? -24.606 6.408 22.379 1.00 61.94 94 GLN A O 1
ATOM 724 N N . THR A 1 95 ? -23.843 7.202 20.423 1.00 54.00 95 THR A N 1
ATOM 725 C CA . THR A 1 95 ? -24.813 8.301 20.315 1.00 54.00 95 THR A CA 1
ATOM 726 C C . THR A 1 95 ? -26.223 7.823 19.954 1.00 54.00 95 THR A C 1
ATOM 728 O O . THR A 1 95 ? -27.184 8.465 20.345 1.00 54.00 95 THR A O 1
ATOM 731 N N . GLU A 1 96 ? -26.367 6.681 19.270 1.00 52.22 96 GLU A N 1
ATOM 732 C CA . GLU A 1 96 ? -27.673 6.114 18.872 1.00 52.22 96 GLU A CA 1
ATOM 733 C C . GLU A 1 96 ? -28.405 5.370 20.019 1.00 52.22 96 GLU A C 1
ATOM 735 O O . GLU A 1 96 ? -29.517 4.889 19.824 1.00 52.22 96 GLU A O 1
ATOM 740 N N . LYS A 1 97 ? -27.804 5.258 21.217 1.00 46.62 97 LYS A N 1
ATOM 741 C CA . LYS A 1 97 ? -28.398 4.584 22.395 1.00 46.62 97 LYS A CA 1
ATOM 742 C C . LYS A 1 97 ? -28.944 5.529 23.479 1.00 46.62 97 LYS A C 1
ATOM 744 O O . LYS A 1 97 ? -29.354 5.040 24.532 1.00 46.62 97 LYS A O 1
ATOM 749 N N . LYS A 1 98 ? -28.918 6.843 23.261 1.00 41.50 98 LYS A N 1
ATOM 750 C CA . LYS A 1 98 ? -29.557 7.842 24.133 1.00 41.50 98 LYS A CA 1
ATOM 751 C C . LYS A 1 98 ? -30.775 8.424 23.442 1.00 41.50 98 LYS A C 1
ATOM 753 O O . LYS A 1 98 ? -31.744 8.699 24.175 1.00 41.50 98 LYS A O 1
#